Protein AF-A0A2G6CC79-F1 (afdb_monomer)

Foldseek 3Di:
DVVVLVVQLVVVLVVQVVCVVVVHGDWDWDDDPPDDIDTDPDRSPPPDPPPPPPDDDDDDDDDDDD

pLDDT: mean 75.49, std 17.26, range [47.09, 97.88]

Structure (mmCIF, N/CA/C/O backbone):
data_AF-A0A2G6CC79-F1
#
_entry.id   AF-A0A2G6CC79-F1
#
loop_
_atom_site.group_PDB
_atom_site.id
_atom_site.type_symbol
_atom_site.label_atom_id
_atom_site.label_alt_id
_atom_site.label_comp_id
_atom_site.label_asym_id
_atom_site.label_entity_id
_atom_site.label_seq_id
_atom_site.pdbx_PDB_ins_code
_atom_site.Cartn_x
_atom_site.Cartn_y
_atom_site.Cartn_z
_atom_site.occupancy
_atom_site.B_iso_or_equiv
_atom_site.auth_seq_id
_atom_site.auth_comp_id
_atom_site.auth_asym_id
_atom_site.auth_atom_id
_atom_site.pdbx_PDB_model_num
ATOM 1 N N . VAL A 1 1 ? 4.093 15.137 13.889 1.00 57.16 1 VAL A N 1
ATOM 2 C CA . VAL A 1 1 ? 3.163 14.239 13.166 1.00 57.16 1 VAL A CA 1
ATOM 3 C C . VAL A 1 1 ? 3.540 14.134 11.685 1.00 57.16 1 VAL A C 1
ATOM 5 O O . VAL A 1 1 ? 3.961 13.059 11.285 1.00 57.16 1 VAL A O 1
ATOM 8 N N . ALA A 1 2 ? 3.611 15.250 10.945 1.00 67.94 2 ALA A N 1
ATOM 9 C CA . ALA A 1 2 ? 3.945 15.294 9.507 1.00 67.94 2 ALA A CA 1
ATOM 10 C C . ALA A 1 2 ? 5.179 14.484 9.038 1.00 67.94 2 ALA A C 1
ATOM 12 O O . ALA A 1 2 ? 5.186 13.935 7.940 1.00 67.94 2 ALA A O 1
ATOM 13 N N . LYS A 1 3 ? 6.242 14.383 9.852 1.00 64.62 3 LYS A N 1
ATOM 14 C CA . LYS A 1 3 ? 7.434 13.586 9.502 1.00 64.62 3 LYS A CA 1
ATOM 15 C C . LYS A 1 3 ? 7.144 12.077 9.457 1.00 64.62 3 LYS A C 1
ATOM 17 O O . LYS A 1 3 ? 7.659 11.400 8.573 1.00 64.62 3 LYS A O 1
ATOM 22 N N . TYR A 1 4 ? 6.333 11.572 10.388 1.00 63.53 4 TYR A N 1
ATOM 23 C CA . TYR A 1 4 ? 5.971 10.152 10.466 1.00 63.53 4 TYR A CA 1
ATOM 24 C C . TYR A 1 4 ? 4.938 9.772 9.399 1.00 63.53 4 TYR A C 1
ATOM 26 O O . TYR A 1 4 ? 5.045 8.699 8.809 1.00 63.53 4 TYR A O 1
ATOM 34 N N . GLU A 1 5 ? 4.007 10.678 9.090 1.00 63.00 5 GLU A N 1
ATOM 35 C CA . GLU A 1 5 ? 3.059 10.525 7.976 1.00 63.00 5 GLU A CA 1
ATOM 36 C C . GLU A 1 5 ? 3.814 10.409 6.643 1.00 63.00 5 GLU A C 1
ATOM 38 O O . GLU A 1 5 ? 3.735 9.383 5.972 1.00 63.00 5 GLU A O 1
ATOM 43 N N . ARG A 1 6 ? 4.697 11.372 6.339 1.00 67.00 6 ARG A N 1
ATOM 44 C CA . ARG A 1 6 ? 5.491 11.372 5.098 1.00 67.00 6 ARG A CA 1
ATOM 45 C C . ARG A 1 6 ? 6.379 10.132 4.936 1.00 67.00 6 ARG A C 1
ATOM 47 O O . ARG A 1 6 ? 6.586 9.663 3.820 1.00 67.00 6 ARG A O 1
ATOM 54 N N . GLN A 1 7 ? 6.964 9.632 6.026 1.00 68.31 7 GLN A N 1
ATOM 55 C CA . GLN A 1 7 ? 7.795 8.427 5.974 1.00 68.31 7 GLN A CA 1
ATOM 56 C C . GLN A 1 7 ? 6.957 7.175 5.679 1.00 68.31 7 GLN A C 1
ATOM 58 O O . GLN A 1 7 ? 7.400 6.316 4.918 1.00 68.31 7 GLN A O 1
ATOM 63 N N . SER A 1 8 ? 5.753 7.091 6.2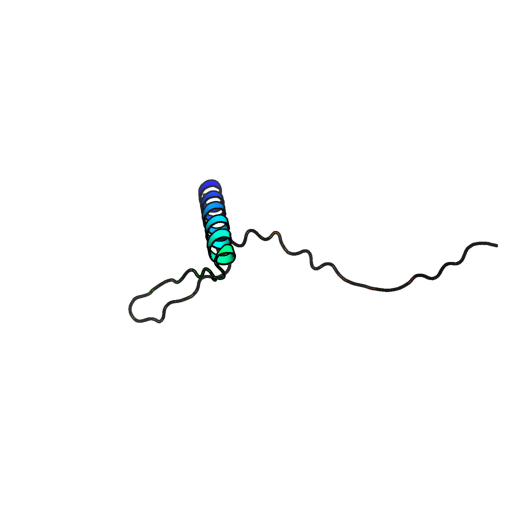45 1.00 69.19 8 SER A N 1
ATOM 64 C CA . SER A 1 8 ? 4.826 5.979 6.006 1.00 69.19 8 SER A CA 1
ATOM 65 C C . SER A 1 8 ? 4.357 5.955 4.548 1.00 69.19 8 SER A C 1
ATOM 67 O O . SER A 1 8 ? 4.364 4.897 3.918 1.00 69.19 8 SER A O 1
ATOM 69 N N . ASP A 1 9 ? 4.076 7.125 3.969 1.00 72.38 9 ASP A 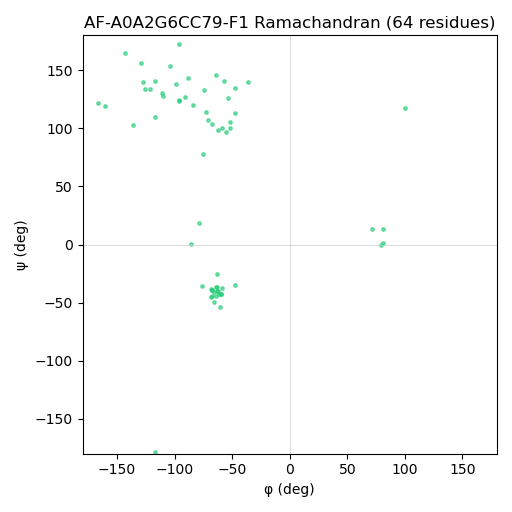N 1
ATOM 70 C CA . ASP A 1 9 ? 3.696 7.255 2.556 1.00 72.38 9 ASP A CA 1
ATOM 71 C C . ASP A 1 9 ? 4.821 6.828 1.595 1.00 72.38 9 ASP A C 1
ATOM 73 O O . ASP A 1 9 ? 4.573 6.209 0.554 1.00 72.38 9 ASP A O 1
ATOM 77 N N . LEU A 1 10 ? 6.082 7.114 1.941 1.00 78.31 10 LEU A N 1
ATOM 78 C CA . LEU A 1 10 ? 7.243 6.702 1.142 1.00 78.31 10 LEU A CA 1
ATOM 79 C C . LEU A 1 10 ? 7.440 5.177 1.148 1.00 78.31 10 LEU A C 1
ATOM 81 O O . LEU A 1 10 ? 7.766 4.581 0.119 1.00 78.31 10 LEU A O 1
ATOM 85 N N . LEU A 1 11 ? 7.214 4.528 2.291 1.00 85.69 11 LEU A N 1
ATOM 86 C CA . LEU A 1 11 ? 7.288 3.069 2.387 1.00 85.69 11 LEU A CA 1
ATOM 87 C C . LEU A 1 11 ? 6.158 2.400 1.590 1.00 85.69 11 LEU A C 1
ATOM 89 O O . LEU A 1 11 ? 6.417 1.466 0.828 1.00 85.69 11 LEU A O 1
ATOM 93 N N . LEU A 1 12 ? 4.929 2.915 1.702 1.00 87.12 12 LEU A N 1
ATOM 94 C CA . LEU A 1 12 ? 3.763 2.392 0.982 1.00 87.12 12 LEU A CA 1
ATOM 95 C C . LEU A 1 12 ? 3.891 2.544 -0.540 1.00 87.12 12 LEU A C 1
ATOM 97 O O . LEU A 1 12 ? 3.630 1.591 -1.273 1.00 87.12 12 LEU A O 1
ATOM 101 N N . SER A 1 13 ? 4.344 3.701 -1.028 1.00 85.31 13 SER A N 1
ATOM 102 C CA . SER A 1 13 ? 4.566 3.928 -2.468 1.00 85.31 13 SER A CA 1
ATOM 103 C C . SER A 1 13 ? 5.646 3.012 -3.058 1.00 85.31 13 SER A C 1
ATOM 105 O O . SER A 1 13 ? 5.497 2.507 -4.177 1.00 85.31 13 SER A O 1
ATOM 107 N N . THR A 1 14 ? 6.704 2.731 -2.291 1.00 89.81 14 THR A N 1
ATOM 108 C CA . THR A 1 14 ? 7.753 1.782 -2.695 1.00 89.81 14 THR A CA 1
ATOM 109 C C . THR A 1 14 ? 7.198 0.362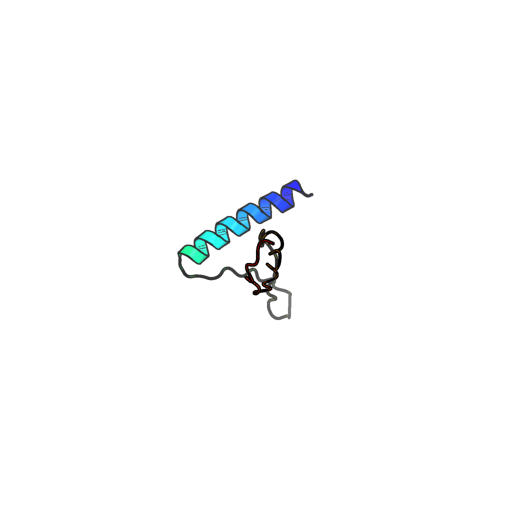 -2.790 1.00 89.81 14 THR A C 1
ATOM 111 O O . THR A 1 14 ? 7.359 -0.297 -3.819 1.00 89.81 14 THR A O 1
ATOM 114 N N . LEU A 1 15 ? 6.481 -0.094 -1.757 1.00 91.62 15 LEU A N 1
ATOM 115 C CA . LEU A 1 15 ? 5.865 -1.421 -1.743 1.00 91.62 15 LEU A CA 1
ATOM 116 C C . LEU A 1 15 ? 4.867 -1.594 -2.897 1.00 91.62 15 LEU A C 1
ATOM 118 O O . LEU A 1 15 ? 4.885 -2.616 -3.583 1.00 91.62 15 LEU A O 1
ATOM 122 N N . ARG A 1 16 ? 4.041 -0.574 -3.160 1.00 90.81 16 ARG A N 1
ATOM 123 C CA . ARG A 1 16 ? 3.088 -0.578 -4.275 1.00 90.81 16 ARG A CA 1
ATOM 124 C C . ARG A 1 16 ? 3.791 -0.727 -5.624 1.00 90.81 16 ARG A C 1
ATOM 126 O O . ARG A 1 16 ? 3.344 -1.514 -6.453 1.00 90.81 16 ARG A O 1
ATOM 133 N N . SER A 1 17 ? 4.911 -0.029 -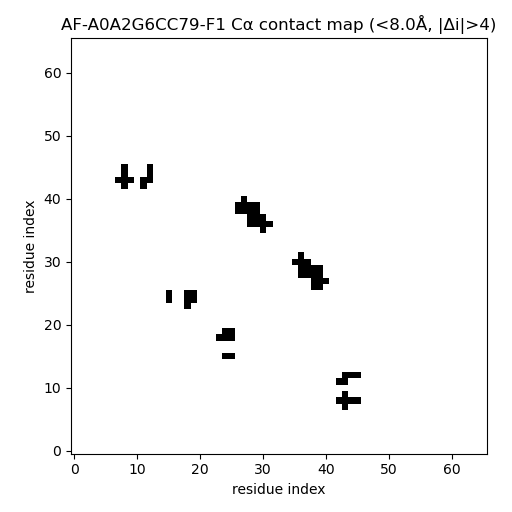5.816 1.00 90.81 17 SER A N 1
ATOM 134 C CA . SER A 1 17 ? 5.714 -0.124 -7.043 1.00 90.81 17 SER A CA 1
ATOM 135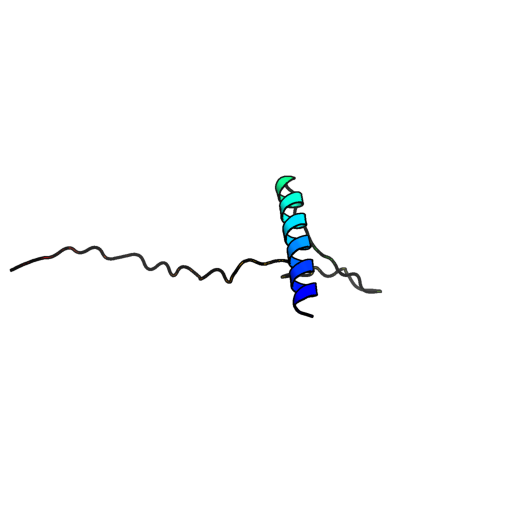 C C . SER A 1 17 ? 6.272 -1.533 -7.260 1.00 90.81 17 SER A C 1
ATOM 137 O O . SER A 1 17 ? 6.259 -2.033 -8.382 1.00 90.81 17 SER A O 1
ATOM 139 N N . TYR A 1 18 ? 6.719 -2.205 -6.196 1.00 95.19 18 TYR A N 1
ATOM 140 C CA . TYR A 1 18 ? 7.224 -3.579 -6.288 1.00 95.19 18 TYR A CA 1
ATOM 141 C C . TYR A 1 18 ? 6.128 -4.587 -6.622 1.00 95.19 18 TYR A C 1
ATOM 143 O O . TYR A 1 18 ? 6.313 -5.421 -7.505 1.00 95.19 18 TYR A O 1
ATOM 151 N N . VAL A 1 19 ? 4.973 -4.492 -5.962 1.00 95.19 19 VAL A N 1
ATOM 152 C CA . VAL A 1 19 ? 3.828 -5.368 -6.252 1.00 95.19 19 VAL A CA 1
ATOM 153 C C . VAL A 1 19 ? 3.348 -5.177 -7.693 1.00 95.19 19 VAL A C 1
ATOM 155 O O . VAL A 1 19 ? 3.137 -6.163 -8.399 1.00 95.19 19 VAL A O 1
ATOM 158 N N . ALA A 1 20 ? 3.274 -3.929 -8.165 1.00 94.50 20 ALA A N 1
ATOM 159 C CA . ALA A 1 20 ? 2.910 -3.617 -9.545 1.00 94.50 20 ALA A CA 1
ATOM 160 C C . ALA A 1 20 ? 3.921 -4.169 -10.563 1.00 94.50 20 ALA A C 1
ATOM 162 O O . ALA A 1 20 ? 3.518 -4.708 -11.592 1.00 94.50 20 ALA A O 1
ATOM 163 N N . ALA A 1 21 ? 5.225 -4.098 -10.272 1.00 96.75 21 ALA A N 1
ATOM 164 C CA . ALA A 1 21 ? 6.264 -4.675 -11.128 1.00 96.75 21 ALA A CA 1
ATOM 165 C C . ALA A 1 21 ? 6.151 -6.207 -11.258 1.00 96.75 21 ALA A C 1
ATOM 167 O O . ALA A 1 21 ? 6.563 -6.769 -12.269 1.00 96.75 21 ALA A O 1
ATOM 168 N N . MET A 1 22 ? 5.555 -6.874 -10.267 1.00 97.88 22 MET A N 1
ATOM 169 C CA . MET A 1 22 ? 5.229 -8.304 -10.312 1.00 97.88 22 MET A CA 1
ATOM 170 C C . MET A 1 22 ? 3.873 -8.601 -10.981 1.00 97.88 22 MET A C 1
ATOM 172 O O . MET A 1 22 ? 3.476 -9.760 -11.060 1.00 97.88 22 MET A O 1
ATOM 176 N N . GLY A 1 23 ? 3.150 -7.581 -11.457 1.00 96.56 23 GLY A N 1
ATOM 177 C CA . GLY A 1 23 ? 1.817 -7.720 -12.054 1.00 96.56 23 GLY A CA 1
ATOM 178 C C . GLY A 1 23 ? 0.673 -7.823 -11.039 1.00 96.56 23 GLY A C 1
ATOM 179 O O . GLY A 1 23 ? -0.435 -8.203 -11.411 1.00 96.56 23 GLY A O 1
ATOM 180 N N . GLY A 1 24 ? 0.928 -7.507 -9.766 1.00 96.06 24 GLY A N 1
ATOM 181 C CA . GLY A 1 24 ? -0.079 -7.494 -8.705 1.00 96.06 24 GLY A CA 1
ATOM 182 C C . GLY A 1 24 ? -0.672 -6.108 -8.431 1.00 96.06 24 GLY A C 1
ATOM 183 O O . GLY A 1 24 ? -0.176 -5.088 -8.905 1.00 96.06 24 GLY A O 1
ATOM 184 N N . ASP A 1 25 ? -1.706 -6.075 -7.587 1.00 91.44 25 ASP A N 1
ATOM 185 C CA . ASP A 1 25 ? -2.294 -4.854 -7.021 1.00 91.44 25 ASP A CA 1
ATOM 186 C C . ASP A 1 25 ? -2.216 -4.911 -5.490 1.00 91.44 25 ASP A C 1
ATOM 188 O O . ASP A 1 25 ? -2.524 -5.937 -4.880 1.00 91.44 25 ASP A O 1
ATOM 192 N N . LEU A 1 26 ? -1.790 -3.812 -4.866 1.00 90.75 26 LEU A N 1
ATOM 193 C CA . LEU A 1 26 ? -1.695 -3.699 -3.412 1.00 90.75 26 LEU A CA 1
ATOM 194 C C . LEU A 1 26 ? -2.959 -3.027 -2.876 1.00 90.75 26 LEU A C 1
ATOM 196 O O . LEU A 1 26 ? -3.263 -1.892 -3.241 1.00 90.75 26 LEU A O 1
ATOM 200 N N . ARG A 1 27 ? -3.647 -3.699 -1.948 1.00 90.31 27 ARG A N 1
ATOM 201 C CA . ARG A 1 27 ? -4.820 -3.168 -1.242 1.00 90.31 27 ARG A CA 1
ATOM 202 C C . ARG A 1 27 ? -4.615 -3.266 0.260 1.00 90.31 27 ARG A C 1
ATOM 204 O O . ARG A 1 27 ? -4.214 -4.316 0.755 1.00 90.31 27 ARG A O 1
ATOM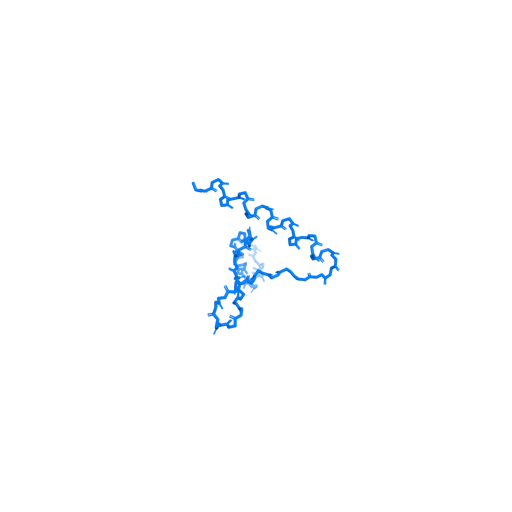 211 N N . LEU A 1 28 ? -4.912 -2.186 0.977 1.00 90.06 28 LEU A N 1
ATOM 212 C CA . LEU A 1 28 ? -4.886 -2.172 2.434 1.00 90.06 28 LEU A CA 1
ATOM 213 C C . LEU A 1 28 ? -6.302 -2.413 2.959 1.00 90.06 28 LEU A C 1
ATOM 215 O O . LEU A 1 28 ? -7.225 -1.693 2.590 1.00 90.06 28 LEU A O 1
ATOM 219 N N . MET A 1 29 ? -6.469 -3.429 3.801 1.00 93.38 29 MET A N 1
ATOM 220 C CA . MET A 1 29 ? -7.766 -3.837 4.342 1.00 93.38 29 MET A CA 1
ATOM 221 C C . MET A 1 29 ? -7.773 -3.661 5.860 1.00 93.38 29 MET A C 1
ATOM 223 O O . MET A 1 29 ? -6.781 -3.968 6.521 1.00 93.38 29 MET A O 1
ATOM 227 N N . VAL A 1 30 ? -8.891 -3.195 6.412 1.00 94.56 30 VAL A N 1
ATOM 228 C CA . VAL A 1 30 ? -9.126 -3.114 7.859 1.00 94.56 30 VAL A CA 1
ATOM 229 C C . VAL A 1 30 ? -10.194 -4.114 8.250 1.00 94.56 30 VAL A C 1
ATOM 231 O O . VAL A 1 30 ? -11.280 -4.139 7.669 1.00 94.56 30 VAL A O 1
ATOM 234 N N . GLU A 1 31 ? -9.894 -4.904 9.272 1.00 97.25 31 GLU A N 1
ATOM 235 C CA . GLU A 1 31 ? -10.832 -5.846 9.864 1.00 97.25 31 GLU A CA 1
ATOM 236 C C . GLU A 1 31 ? -11.469 -5.255 11.120 1.00 97.25 31 GLU A C 1
ATOM 238 O O . GLU A 1 31 ? -10.804 -4.643 11.957 1.00 97.25 31 GLU A O 1
ATOM 243 N N . PHE A 1 32 ? -12.775 -5.472 11.263 1.00 95.56 32 PHE A N 1
ATOM 244 C CA . PHE A 1 32 ? -13.524 -5.110 12.457 1.00 95.56 32 PHE A CA 1
ATOM 245 C C . PHE A 1 32 ? -14.291 -6.339 12.959 1.00 95.56 32 PHE A C 1
ATOM 247 O O . PHE A 1 32 ? -14.871 -7.059 12.142 1.00 95.56 32 PHE A O 1
ATOM 254 N N . PRO A 1 33 ? -14.367 -6.572 14.282 1.00 96.75 33 PRO A N 1
ATOM 255 C CA . PRO A 1 33 ? -15.149 -7.676 14.828 1.00 96.75 33 PRO A CA 1
ATOM 256 C C . PRO A 1 33 ? -16.600 -7.654 14.329 1.00 96.75 33 PRO A C 1
ATOM 258 O O . PRO A 1 33 ? -17.295 -6.643 14.450 1.00 96.75 33 PRO A O 1
ATOM 261 N N . GLY A 1 34 ? -17.052 -8.774 13.756 1.00 96.69 34 GLY A N 1
ATOM 262 C CA . GLY A 1 34 ? -18.428 -8.947 13.278 1.00 96.69 34 GLY A CA 1
ATOM 263 C C . GLY A 1 34 ? -18.797 -8.155 12.018 1.00 96.69 34 GLY A C 1
ATOM 264 O O . GLY A 1 34 ? -19.984 -8.040 11.716 1.00 96.69 34 GLY A O 1
ATOM 265 N N . LYS A 1 35 ? -17.825 -7.595 11.283 1.00 95.94 35 LYS A N 1
ATOM 266 C CA . LYS A 1 35 ? -18.068 -6.861 10.029 1.00 95.94 35 LYS A CA 1
ATOM 267 C C . LYS A 1 35 ? -17.171 -7.375 8.907 1.00 95.94 35 LYS A C 1
ATOM 269 O O . LYS A 1 35 ? -16.105 -7.929 9.154 1.00 95.94 35 LYS A O 1
ATOM 274 N N . ALA A 1 36 ? -17.605 -7.160 7.667 1.00 96.00 36 ALA A N 1
ATOM 275 C CA . ALA A 1 36 ? -16.775 -7.430 6.500 1.00 96.00 36 ALA A CA 1
ATOM 276 C C . ALA A 1 36 ? -15.532 -6.511 6.488 1.00 96.00 36 ALA A C 1
ATOM 278 O O . ALA A 1 36 ? -15.643 -5.354 6.911 1.00 96.00 36 ALA A O 1
ATOM 279 N N . PRO A 1 37 ? -14.375 -6.991 5.994 1.00 96.38 37 PRO A N 1
ATOM 280 C CA . PRO A 1 37 ? -13.190 -6.159 5.820 1.00 96.38 37 PRO A CA 1
ATOM 281 C C . PRO A 1 37 ? -13.464 -4.950 4.921 1.00 96.38 37 PRO A C 1
ATOM 283 O O . PRO A 1 37 ? -14.165 -5.059 3.913 1.00 96.38 37 PRO A O 1
ATOM 286 N N . VAL A 1 38 ? -12.889 -3.803 5.276 1.00 94.06 38 VAL A N 1
ATOM 287 C CA . VAL A 1 38 ? -13.046 -2.542 4.539 1.00 94.06 38 VAL A CA 1
ATOM 288 C C . VAL A 1 38 ? -11.729 -2.180 3.864 1.00 94.06 38 VAL A C 1
ATOM 290 O O . VAL A 1 38 ? -10.694 -2.131 4.525 1.00 94.06 38 VAL A O 1
ATOM 293 N N . ALA A 1 39 ? -11.766 -1.906 2.560 1.00 91.00 39 ALA A N 1
ATOM 294 C CA . ALA A 1 39 ? -10.607 -1.403 1.829 1.00 91.00 39 ALA A CA 1
ATOM 295 C C . ALA A 1 39 ? -10.350 0.070 2.173 1.00 91.00 39 ALA A C 1
ATOM 297 O O . ALA A 1 39 ? -11.274 0.885 2.164 1.00 91.00 39 ALA A O 1
ATOM 298 N N . LEU A 1 40 ? -9.095 0.412 2.458 1.00 87.62 40 LEU A N 1
ATOM 299 C CA . LEU A 1 40 ? -8.655 1.792 2.621 1.00 87.62 40 LEU A CA 1
ATOM 300 C C . LEU A 1 40 ? -8.173 2.345 1.279 1.00 87.62 40 LEU A C 1
ATOM 302 O O . LEU A 1 40 ? -7.299 1.767 0.634 1.00 87.62 40 LEU A O 1
ATOM 306 N N . GLU A 1 41 ? -8.722 3.493 0.895 1.00 81.69 41 GLU A N 1
ATOM 307 C CA . GLU A 1 41 ? -8.327 4.249 -0.294 1.00 81.69 41 GLU A CA 1
ATOM 308 C C . GLU A 1 41 ? -7.480 5.470 0.100 1.00 81.69 41 GLU A C 1
ATOM 310 O O . GLU A 1 41 ? -7.593 5.985 1.214 1.00 81.69 41 GLU A O 1
ATOM 315 N N . GLY A 1 42 ? -6.618 5.944 -0.805 1.00 73.50 42 GLY A N 1
ATOM 316 C CA . GLY A 1 42 ? -5.874 7.198 -0.632 1.00 73.50 42 GLY A CA 1
ATOM 317 C C . GLY A 1 42 ? -4.645 7.140 0.283 1.00 73.50 42 GLY A C 1
ATOM 318 O O . GLY A 1 42 ? -3.964 8.151 0.441 1.00 73.50 42 GLY A O 1
ATOM 319 N N . LEU A 1 43 ? -4.316 5.987 0.872 1.00 73.19 43 LEU A N 1
ATOM 320 C CA . LEU A 1 43 ? -3.092 5.819 1.662 1.00 73.19 43 LEU A CA 1
ATOM 321 C C . LEU A 1 43 ? -1.898 5.505 0.755 1.00 73.19 43 LEU A C 1
ATOM 323 O O . LEU A 1 43 ? -1.888 4.498 0.047 1.00 73.19 43 LEU A O 1
ATOM 327 N N . GLY A 1 44 ? -0.879 6.369 0.783 1.00 61.59 44 GLY A N 1
ATOM 328 C CA . GLY A 1 44 ? 0.312 6.250 -0.066 1.00 61.59 44 GLY A CA 1
ATOM 329 C C . GLY A 1 44 ? 0.143 6.766 -1.503 1.00 61.59 44 GLY A C 1
ATOM 330 O O . GLY A 1 44 ? 1.110 6.734 -2.269 1.00 61.59 44 GLY A O 1
ATOM 331 N N . ASP A 1 45 ? -1.033 7.292 -1.867 1.00 63.25 45 ASP A N 1
ATOM 332 C CA . ASP A 1 45 ? -1.265 7.979 -3.142 1.00 63.25 45 ASP A CA 1
ATOM 333 C C . ASP A 1 45 ? -0.630 9.377 -3.091 1.00 63.25 45 ASP A C 1
ATOM 335 O O . ASP A 1 45 ? -1.279 10.401 -2.903 1.00 63.25 45 ASP A O 1
ATOM 339 N N . THR A 1 46 ? 0.689 9.427 -3.261 1.00 57.81 46 THR A N 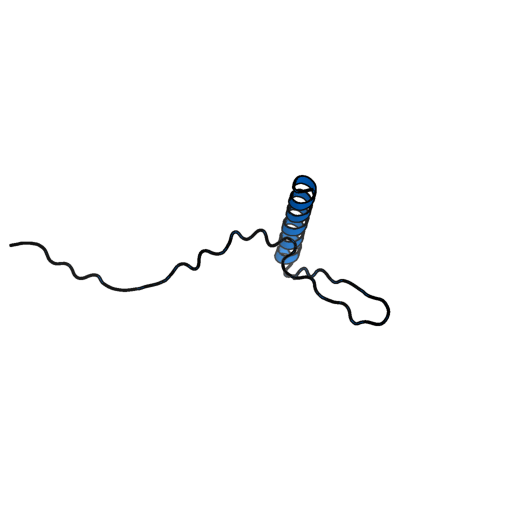1
ATOM 340 C CA . THR A 1 46 ? 1.451 10.683 -3.381 1.00 57.81 46 THR A CA 1
ATOM 341 C C . THR A 1 46 ? 1.356 11.303 -4.779 1.00 57.81 46 THR A C 1
ATOM 343 O O . THR A 1 46 ? 2.161 12.175 -5.127 1.00 57.81 46 THR A O 1
ATOM 346 N N . ASP A 1 47 ? 0.363 10.909 -5.586 1.00 51.62 47 ASP A N 1
ATOM 347 C CA . ASP A 1 47 ? 0.113 11.569 -6.861 1.00 51.62 47 ASP A CA 1
ATOM 348 C C . ASP A 1 47 ? -0.378 12.988 -6.560 1.00 51.62 47 ASP A C 1
ATOM 350 O O . ASP A 1 47 ? -1.509 13.226 -6.127 1.00 51.62 47 ASP A O 1
ATOM 354 N N . LYS A 1 48 ? 0.540 13.946 -6.744 1.00 52.75 48 LYS A N 1
ATOM 355 C CA . LYS A 1 48 ? 0.251 15.378 -6.836 1.00 52.75 48 LYS A CA 1
ATOM 356 C C . LYS A 1 48 ? -1.079 15.538 -7.562 1.00 52.75 48 LYS A C 1
ATOM 358 O O . LYS A 1 48 ? -1.267 14.840 -8.559 1.00 52.75 48 LYS A O 1
ATOM 363 N N . PRO A 1 49 ? -1.961 16.466 -7.139 1.00 47.09 49 PRO A N 1
ATOM 364 C CA . PRO A 1 49 ? -3.263 16.623 -7.767 1.00 47.09 49 PRO A CA 1
ATOM 365 C C . PRO A 1 49 ? -3.042 16.654 -9.271 1.00 47.09 49 PRO A C 1
ATOM 367 O O . PRO A 1 49 ? -2.352 17.554 -9.765 1.00 47.09 49 PRO A O 1
ATOM 370 N N . ARG A 1 50 ? -3.536 15.626 -9.980 1.00 56.53 50 ARG A N 1
ATOM 371 C CA . ARG A 1 50 ? -3.533 15.596 -11.439 1.00 56.53 50 ARG A CA 1
ATOM 372 C C . ARG A 1 50 ? -4.247 16.869 -11.834 1.00 56.53 50 ARG A C 1
ATOM 374 O O . ARG A 1 50 ? -5.476 16.921 -11.817 1.00 56.53 50 ARG A O 1
ATOM 381 N N . ARG A 1 51 ? -3.475 17.920 -12.140 1.00 56.91 51 ARG A N 1
ATOM 382 C CA . ARG A 1 51 ? -3.970 19.105 -12.824 1.00 56.91 51 ARG A CA 1
ATOM 383 C C . ARG A 1 51 ? -4.656 18.518 -14.035 1.00 56.91 51 ARG A C 1
ATOM 385 O O . ARG A 1 51 ? -3.983 17.988 -14.920 1.00 56.91 51 ARG A O 1
ATOM 392 N N . ARG A 1 52 ? -5.989 18.517 -14.008 1.00 57.62 52 ARG A N 1
ATOM 393 C CA . ARG A 1 52 ? -6.814 18.218 -15.165 1.00 57.62 52 ARG A CA 1
ATOM 394 C C . ARG A 1 52 ? -6.279 19.154 -16.236 1.00 57.62 52 ARG A C 1
ATOM 396 O O . ARG A 1 52 ? -6.494 20.360 -16.161 1.00 57.62 52 ARG A O 1
ATOM 403 N N . ARG A 1 53 ? -5.449 18.621 -17.136 1.00 57.44 53 ARG A N 1
ATOM 404 C CA . ARG A 1 53 ? -5.017 19.327 -18.333 1.00 57.44 53 ARG A CA 1
ATOM 405 C C . ARG A 1 53 ? -6.311 19.546 -19.090 1.00 57.44 53 ARG A C 1
ATOM 407 O O . ARG A 1 53 ? -6.842 18.608 -19.672 1.00 57.44 53 ARG A O 1
ATOM 414 N N . GLY A 1 54 ? -6.858 20.749 -18.942 1.00 53.56 54 GLY A N 1
ATOM 415 C CA . GLY A 1 54 ? -7.963 21.232 -19.742 1.00 53.56 54 GLY A CA 1
ATOM 416 C C . GLY A 1 54 ? -7.501 21.200 -21.184 1.00 53.56 54 GLY A C 1
ATOM 417 O O . GLY A 1 54 ? -6.712 22.031 -21.620 1.00 53.56 54 GLY A O 1
ATOM 418 N N . SER A 1 55 ? -7.920 20.162 -21.883 1.00 58.88 55 SER A N 1
ATOM 419 C CA . SER A 1 55 ? -7.931 20.099 -23.325 1.00 58.88 55 SER A CA 1
ATOM 420 C C . SER A 1 55 ? -9.031 21.033 -23.817 1.00 58.88 55 SER A C 1
ATOM 422 O O . SER A 1 55 ? -10.208 20.694 -23.709 1.00 58.88 55 SER A O 1
ATOM 424 N N . THR A 1 56 ? -8.643 22.172 -24.386 1.00 52.59 56 THR A N 1
ATOM 425 C CA . THR A 1 56 ? -9.455 22.841 -25.405 1.00 52.59 56 THR A CA 1
ATOM 426 C C . THR A 1 56 ? -8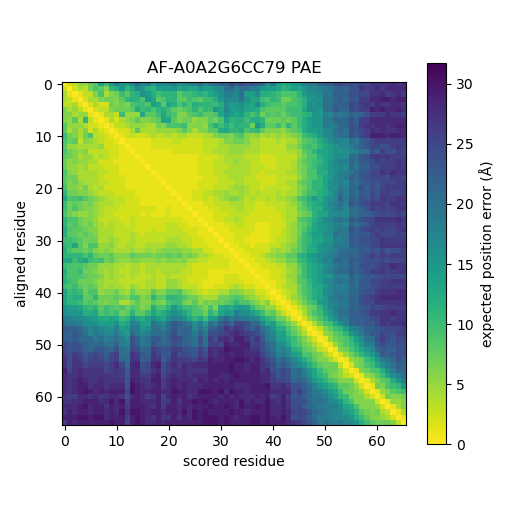.643 22.850 -26.703 1.00 52.59 56 THR A C 1
ATOM 428 O O . THR A 1 56 ? -7.601 23.505 -26.756 1.00 52.59 56 THR A O 1
ATOM 431 N N . PRO A 1 57 ? -9.047 22.072 -27.721 1.00 58.69 57 PRO A N 1
ATOM 432 C CA . PRO A 1 57 ? -8.433 22.079 -29.042 1.00 58.69 57 PRO A CA 1
ATOM 433 C C . PRO A 1 57 ? -9.091 23.135 -29.952 1.00 58.69 57 PRO A C 1
ATOM 435 O O . PRO A 1 57 ? -10.305 23.311 -29.916 1.00 58.69 57 PRO A O 1
ATOM 438 N N . GLY A 1 58 ? -8.290 23.788 -30.803 1.00 51.84 58 GLY A N 1
ATOM 439 C CA . GLY A 1 58 ? -8.725 24.722 -31.858 1.00 51.84 58 GLY A CA 1
ATOM 440 C C . GLY A 1 58 ? -8.567 26.190 -31.442 1.00 51.84 58 GLY A C 1
ATOM 441 O O . GLY A 1 58 ? -9.185 26.643 -30.493 1.00 51.84 58 GLY A O 1
ATOM 442 N N . THR A 1 59 ? -7.754 27.016 -32.097 1.00 55.22 59 THR A N 1
ATOM 443 C CA . THR A 1 59 ? -7.827 27.298 -33.533 1.00 55.22 59 THR A CA 1
ATOM 444 C C . THR A 1 59 ? -6.496 27.876 -34.015 1.00 55.22 59 THR A C 1
ATOM 446 O O . THR A 1 59 ? -6.092 28.953 -33.588 1.00 55.22 59 THR A O 1
ATOM 449 N N . HIS A 1 60 ? -5.844 27.185 -34.951 1.00 57.97 60 HIS A N 1
ATOM 450 C CA . HIS A 1 60 ? -4.998 27.849 -35.937 1.00 57.97 60 HIS A CA 1
ATOM 451 C C . HIS A 1 60 ? -5.925 28.567 -36.921 1.00 57.97 60 HIS A C 1
ATOM 453 O O . HIS A 1 60 ? -6.627 27.903 -37.681 1.00 57.97 60 HIS A O 1
ATOM 459 N N . ARG A 1 61 ? -5.897 29.899 -36.952 1.00 57.19 61 ARG A N 1
ATOM 460 C CA . ARG A 1 61 ? -6.076 30.652 -38.197 1.00 57.19 61 ARG A CA 1
ATOM 461 C C . ARG A 1 61 ? -5.035 31.763 -38.220 1.00 57.19 61 ARG A C 1
ATOM 463 O O . ARG A 1 61 ? -5.114 32.730 -37.476 1.00 57.19 61 ARG A O 1
ATOM 470 N N . ASN A 1 62 ? -4.010 31.497 -39.024 1.00 58.31 62 ASN A N 1
ATOM 471 C CA . ASN A 1 62 ? -3.091 32.473 -39.591 1.00 58.31 62 ASN A CA 1
ATOM 472 C C . ASN A 1 62 ? -3.886 33.638 -40.179 1.00 58.31 62 ASN A C 1
ATOM 474 O O . ASN A 1 62 ? -4.799 33.364 -40.950 1.00 58.31 62 ASN A O 1
ATOM 478 N N . GLU A 1 63 ? -3.472 34.874 -39.906 1.00 47.75 63 GLU A N 1
ATOM 479 C CA . GLU A 1 63 ? -3.504 35.968 -40.882 1.00 47.75 63 GLU A CA 1
ATOM 480 C C . GLU A 1 63 ? -2.669 37.159 -40.374 1.00 47.75 63 GLU A C 1
ATOM 482 O O . GLU A 1 63 ? -2.891 37.700 -39.294 1.00 47.75 63 GLU A O 1
ATOM 487 N N . ALA A 1 64 ? -1.672 37.529 -41.172 1.00 56.94 64 ALA A N 1
ATOM 488 C CA . ALA A 1 64 ? -0.928 38.785 -41.166 1.00 56.94 64 ALA A CA 1
ATOM 489 C C . ALA A 1 64 ? -0.650 39.120 -42.643 1.00 56.94 64 ALA A C 1
ATOM 491 O O . ALA A 1 64 ? -0.630 38.187 -43.452 1.00 56.94 64 ALA A O 1
ATOM 492 N N . PRO A 1 65 ? -0.246 40.343 -43.013 1.00 64.38 65 PRO A N 1
ATOM 493 C CA . PRO A 1 65 ? -0.651 41.677 -42.569 1.00 64.38 65 PRO A CA 1
ATOM 494 C C . PRO A 1 65 ? -1.286 42.471 -43.747 1.00 64.38 65 PRO A C 1
ATOM 496 O O . PRO A 1 65 ? -1.365 41.965 -44.867 1.00 64.38 65 PRO A O 1
ATOM 499 N N . ALA A 1 66 ? -1.688 43.724 -43.514 1.00 55.28 66 ALA A N 1
ATOM 500 C CA . ALA A 1 66 ? -1.867 44.740 -44.558 1.00 55.28 66 ALA A CA 1
ATOM 501 C C . ALA A 1 66 ? -1.152 46.026 -44.134 1.00 55.28 66 ALA A C 1
ATOM 503 O O . ALA A 1 66 ? -1.196 46.326 -42.917 1.00 55.28 66 ALA A O 1
#

Secondary structure (DSSP, 8-state):
-HHHHHHHHHHHHHHHHHHHHTT----EEE--TTS--EEEPSSS----------------------

Nearest PDB structures (foldseek):
  2ibw-assembly1_C  TM=5.086E-01  e=1.682E+00  Homo sapiens
  8k1c-assembly1_D  TM=4.544E-01  e=6.609E+00  Fusobacterium nucleatum subsp. nucleatum ATCC 25586
  5f0v-a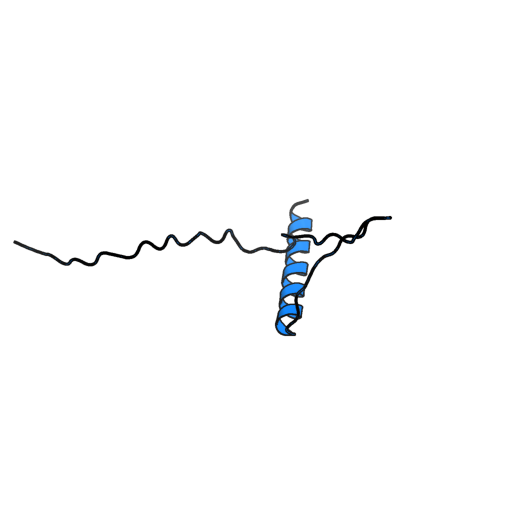ssembly1_B  TM=4.223E-01  e=7.077E+00  Escherichia coli K-12
  6arr-assembly1_B  TM=3.869E-01  e=6.609E+00  Aspergillus fumigatus Af293
  2f2s-assembly2_C  TM=2.980E-01  e=9.963E+00  Homo sapiens

Solvent-accessible surface area (backbone atoms only — not comparable to full-atom values): 4521 Å² total; per-residue (Å²): 110,71,71,62,53,54,51,52,32,52,53,44,41,52,52,40,53,55,37,43,75,73,76,48,81,79,79,52,72,47,81,47,93,97,51,79,70,43,78,62,76,79,78,38,65,78,71,66,80,77,72,75,75,79,82,79,84,85,79,93,75,88,86,84,87,133

Mean predicted aligned error: 13.42 Å

Sequence (66 aa):
VAKYERQSDLLLSTLRSYVAAMGGDLRLMVEFPGKAPVALEGLGDTDKPRRRRGSTPGTHRNEAPA

Radius of gyration: 21.91 Å; Cα contacts (8 Å, |Δi|>4): 35; chains: 1; bounding box: 26×54×59 Å